Protein AF-A0A2G7G4H5-F1 (afdb_monomer_lite)

InterPro domains:
  IPR003817 Phosphatidylserine decarboxylase-related [PF02666] (20-90)
  IPR003817 Phosphatidylserine decarboxylase-related [PTHR10067] (20-92)

pLDDT: mean 87.31, std 9.63, range [54.5, 97.75]

Foldseek 3Di:
DDPVDPDDDCCQAHVCVVVQQVPFDKDWDWDADPPPLQGIKIKIKGFPDPPKDWAAPDDPPDDDDQPDDGTDIDDDDIDMDMDTPPPFDWDADDQDDDPDDPDPSDDGIDTDD

Organism: NCBI:txid656916

Structure (mmCIF, N/CA/C/O backbone):
data_AF-A0A2G7G4H5-F1
#
_entry.id   AF-A0A2G7G4H5-F1
#
loop_
_atom_site.group_PDB
_atom_site.id
_atom_site.type_symbol
_atom_site.label_atom_id
_atom_site.label_alt_id
_atom_site.label_comp_id
_atom_site.label_asym_id
_atom_site.label_entity_id
_atom_site.label_seq_id
_atom_site.pdbx_PDB_ins_code
_atom_site.Cartn_x
_atom_site.Cartn_y
_atom_site.Cartn_z
_atom_site.occupancy
_atom_site.B_iso_or_equiv
_atom_site.auth_seq_id
_atom_site.auth_comp_id
_atom_site.auth_asym_id
_atom_site.auth_atom_id
_atom_site.pdbx_PDB_model_num
ATOM 1 N N . MET A 1 1 ? 24.250 13.772 -15.665 1.00 54.50 1 MET A N 1
ATOM 2 C CA . MET A 1 1 ? 23.993 15.028 -16.400 1.00 54.50 1 MET A CA 1
ATOM 3 C C . MET A 1 1 ? 25.008 15.114 -17.522 1.00 54.50 1 MET A C 1
ATOM 5 O O . MET A 1 1 ? 26.198 15.066 -17.233 1.00 54.50 1 MET A O 1
ATOM 9 N N . SER A 1 2 ? 24.567 15.127 -18.779 1.00 63.72 2 SER A N 1
ATOM 10 C CA . SER A 1 2 ? 25.490 15.324 -19.905 1.00 63.72 2 SER A CA 1
ATOM 11 C C . SER A 1 2 ? 25.645 16.821 -20.166 1.00 63.72 2 SER A C 1
ATOM 13 O O . SER A 1 2 ? 24.708 17.578 -19.931 1.00 63.72 2 SER A O 1
ATOM 15 N N . HIS A 1 3 ? 26.796 17.243 -20.685 1.00 70.94 3 HIS A N 1
ATOM 16 C CA . HIS A 1 3 ? 27.061 18.641 -21.041 1.00 70.94 3 HIS A CA 1
ATOM 17 C C . HIS A 1 3 ? 25.999 19.249 -21.986 1.00 70.94 3 HIS A C 1
ATOM 19 O O . HIS A 1 3 ? 25.799 20.457 -21.982 1.00 70.94 3 HIS A O 1
ATOM 25 N N . ASN A 1 4 ? 25.281 18.412 -22.744 1.00 76.94 4 ASN A N 1
ATOM 26 C CA . ASN A 1 4 ? 24.297 18.830 -23.746 1.00 76.94 4 ASN A CA 1
ATOM 27 C C . ASN A 1 4 ? 22.842 18.816 -23.244 1.00 76.9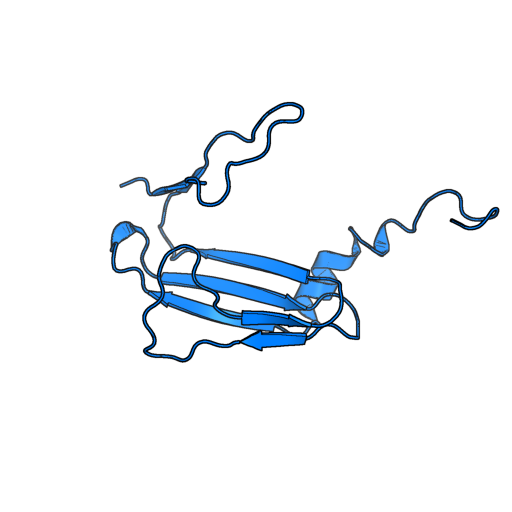4 4 ASN A C 1
ATOM 29 O O . ASN A 1 4 ? 21.958 19.300 -23.942 1.00 76.94 4 ASN A O 1
ATOM 33 N N . TYR A 1 5 ? 22.588 18.267 -22.053 1.00 72.06 5 TYR A N 1
ATOM 34 C CA . TYR A 1 5 ? 21.261 18.204 -21.436 1.00 72.06 5 TYR A CA 1
ATOM 35 C C . TYR A 1 5 ? 21.409 18.553 -19.954 1.00 72.06 5 TYR A C 1
ATOM 37 O O . TYR A 1 5 ? 21.632 17.656 -19.131 1.00 72.06 5 TYR A O 1
ATOM 45 N N . PRO A 1 6 ? 21.378 19.858 -19.628 1.00 77.31 6 PRO A N 1
ATOM 46 C CA . PRO A 1 6 ? 21.595 20.334 -18.268 1.00 77.31 6 PRO A CA 1
ATOM 47 C C . PRO A 1 6 ? 20.439 19.967 -17.334 1.00 77.31 6 PRO A C 1
ATOM 49 O O . PRO A 1 6 ? 20.660 19.876 -16.131 1.00 77.31 6 PRO A O 1
ATOM 52 N N . GLU A 1 7 ? 19.243 19.714 -17.875 1.00 79.06 7 GLU A N 1
ATOM 53 C CA . GLU A 1 7 ? 18.073 19.305 -17.102 1.00 79.06 7 GLU A CA 1
ATOM 54 C C . GLU A 1 7 ? 17.645 17.865 -17.433 1.00 79.06 7 GLU A C 1
ATOM 56 O O . GLU A 1 7 ? 17.682 17.469 -18.604 1.00 79.06 7 GLU A O 1
ATOM 61 N N . PRO A 1 8 ? 17.249 17.062 -16.428 1.00 76.62 8 PRO A N 1
ATOM 62 C CA . PRO A 1 8 ? 16.646 15.752 -16.653 1.00 76.62 8 PRO A CA 1
ATOM 63 C C . PRO A 1 8 ? 15.319 15.885 -17.410 1.00 76.62 8 PRO A C 1
ATOM 65 O O . PRO A 1 8 ? 14.572 16.832 -17.178 1.00 76.62 8 PRO A O 1
ATOM 68 N N . ASP A 1 9 ? 14.986 14.910 -18.260 1.00 80.31 9 ASP A N 1
ATOM 69 C CA . ASP A 1 9 ? 13.666 14.851 -18.898 1.00 80.31 9 ASP A CA 1
ATOM 70 C C . ASP A 1 9 ? 12.562 14.768 -17.820 1.00 80.31 9 ASP A C 1
ATOM 72 O O . ASP A 1 9 ? 12.530 13.790 -17.062 1.00 80.31 9 ASP A O 1
ATOM 76 N N . PRO A 1 10 ? 11.639 15.748 -17.741 1.00 74.88 10 PRO A N 1
ATOM 77 C CA . PRO A 1 10 ? 10.564 15.752 -16.746 1.00 74.88 10 PRO A CA 1
ATOM 78 C C . PRO A 1 10 ? 9.594 14.568 -16.900 1.00 74.88 10 PRO A C 1
ATOM 80 O O . PRO A 1 10 ? 8.901 14.199 -15.943 1.00 74.88 10 PRO A O 1
ATOM 83 N N . SER A 1 11 ? 9.553 13.948 -18.080 1.00 76.88 11 SER A N 1
ATOM 84 C CA . SER A 1 11 ? 8.718 12.781 -18.372 1.00 76.88 11 SER A CA 1
ATOM 85 C C . SER A 1 11 ? 9.219 11.510 -17.704 1.00 76.88 11 SER A C 1
ATOM 87 O O . SER A 1 11 ? 8.406 10.640 -17.393 1.00 76.88 11 SER A O 1
ATOM 89 N N . GLY A 1 12 ? 10.521 11.416 -17.423 1.00 72.56 12 GLY A N 1
ATOM 90 C CA . GLY A 1 12 ? 11.109 10.277 -16.723 1.00 72.56 12 GLY A CA 1
ATOM 91 C C . GLY A 1 12 ? 10.483 10.057 -15.339 1.00 72.56 12 GLY A C 1
ATOM 92 O O . GLY A 1 12 ? 9.874 9.014 -15.120 1.00 72.56 12 GLY A O 1
ATOM 93 N N . PRO A 1 13 ? 10.583 11.023 -14.405 1.00 68.81 13 PRO A N 1
ATOM 94 C CA . PRO A 1 13 ? 10.098 10.830 -13.039 1.00 68.81 13 PRO A CA 1
ATOM 95 C C . PRO A 1 13 ? 8.627 11.220 -12.818 1.00 68.81 13 PRO A C 1
ATOM 97 O O . PRO A 1 13 ? 7.957 10.596 -11.995 1.00 68.81 13 PRO A O 1
ATOM 100 N N . ASN A 1 14 ? 8.117 12.255 -13.499 1.00 74.31 14 ASN A N 1
ATOM 101 C CA . ASN A 1 14 ? 6.899 12.944 -13.048 1.00 74.31 14 ASN A CA 1
ATOM 102 C C . ASN A 1 14 ? 5.727 12.827 -14.028 1.00 74.31 14 ASN A C 1
ATOM 104 O O . ASN A 1 14 ? 4.626 12.468 -13.617 1.00 74.31 14 ASN A O 1
ATOM 108 N N . LEU A 1 15 ? 5.933 13.105 -15.321 1.00 81.12 15 LEU A N 1
ATOM 109 C CA . LEU A 1 15 ? 4.799 13.188 -16.259 1.00 81.12 15 LEU A CA 1
ATOM 110 C C . LEU A 1 15 ? 4.271 11.815 -16.711 1.00 81.12 15 LEU A C 1
ATOM 112 O O . LEU A 1 15 ? 3.127 11.715 -17.148 1.00 81.12 15 LEU A O 1
ATOM 116 N N . SER A 1 16 ? 5.066 10.749 -16.588 1.00 81.56 16 SER A N 1
ATOM 117 C CA . SER A 1 16 ? 4.691 9.397 -17.030 1.00 81.56 16 SER A CA 1
ATOM 118 C C . SER A 1 16 ? 3.971 8.554 -15.970 1.00 81.56 16 SER A C 1
ATOM 120 O O . SER A 1 16 ? 3.514 7.456 -16.287 1.00 81.56 16 SER A O 1
ATOM 122 N N . GLN A 1 17 ? 3.812 9.048 -14.734 1.00 81.81 17 GLN A N 1
ATOM 123 C CA . GLN A 1 17 ? 3.275 8.254 -13.618 1.00 81.81 17 GLN A CA 1
ATOM 124 C C . GLN A 1 17 ? 1.860 7.718 -13.874 1.00 81.81 17 GLN A C 1
ATOM 126 O O . GLN A 1 17 ? 1.571 6.581 -13.514 1.00 81.81 17 GLN A O 1
ATOM 131 N N . LEU A 1 18 ? 0.993 8.491 -14.541 1.00 83.62 18 LEU A N 1
ATOM 132 C CA . LEU A 1 18 ? -0.369 8.055 -14.885 1.00 83.62 18 LEU A CA 1
ATOM 133 C C . LEU A 1 18 ? -0.365 6.876 -15.862 1.00 83.62 18 LEU A C 1
ATOM 135 O O . LEU A 1 18 ? -1.048 5.876 -15.644 1.00 83.62 18 LEU A O 1
ATOM 139 N N . TYR A 1 19 ? 0.427 6.985 -16.932 1.00 85.06 19 TYR A N 1
ATOM 140 C CA . TYR A 1 19 ? 0.584 5.902 -17.898 1.00 85.06 19 TYR A CA 1
ATOM 141 C C . TYR A 1 19 ? 1.176 4.671 -17.213 1.00 85.06 19 TYR A C 1
ATOM 143 O O . TYR A 1 19 ? 0.629 3.574 -17.321 1.00 85.06 19 TYR A O 1
ATOM 151 N N . LEU A 1 20 ? 2.230 4.867 -16.426 1.00 83.38 20 LEU A N 1
ATOM 152 C CA . LEU A 1 20 ? 2.907 3.797 -15.718 1.00 83.38 20 LEU A CA 1
ATOM 153 C C . LEU A 1 20 ? 1.976 3.086 -14.724 1.00 83.38 20 LEU A C 1
ATOM 155 O O . LEU A 1 20 ? 1.899 1.863 -14.744 1.00 83.38 20 LEU A O 1
ATOM 159 N N . ALA A 1 21 ? 1.169 3.816 -13.953 1.00 84.94 21 ALA A N 1
ATOM 160 C CA . ALA A 1 21 ? 0.162 3.229 -13.068 1.00 84.94 21 ALA A CA 1
ATOM 161 C C . ALA A 1 21 ? -0.895 2.393 -13.821 1.00 84.94 21 ALA A C 1
ATOM 163 O O . ALA A 1 21 ? -1.506 1.498 -13.229 1.00 84.94 21 ALA A O 1
ATOM 164 N N . SER A 1 22 ? -1.114 2.655 -15.117 1.00 86.75 22 SER A N 1
ATOM 165 C CA . SER A 1 22 ? -2.065 1.918 -15.962 1.00 86.75 22 SER A CA 1
ATOM 166 C C . SER A 1 22 ? -1.489 0.643 -16.594 1.00 86.75 22 SER A C 1
ATOM 168 O O . SER A 1 22 ? -2.232 -0.329 -16.760 1.00 86.75 22 SER A O 1
ATOM 170 N N . VAL A 1 23 ? -0.186 0.611 -16.893 1.00 87.00 23 VAL A N 1
ATOM 171 C CA . VAL A 1 23 ? 0.447 -0.500 -17.631 1.00 87.00 23 VAL A CA 1
ATOM 172 C C . VAL A 1 23 ? 1.394 -1.354 -16.793 1.00 87.00 23 VAL A C 1
ATOM 174 O O . VAL A 1 23 ? 1.639 -2.500 -17.155 1.00 87.00 23 VAL A O 1
ATOM 177 N N . ALA A 1 24 ? 1.921 -0.825 -15.688 1.00 87.19 24 ALA A N 1
ATOM 178 C CA . ALA A 1 24 ? 2.885 -1.532 -14.857 1.00 87.19 24 ALA A CA 1
ATOM 179 C C . ALA A 1 24 ? 2.291 -2.787 -14.203 1.00 87.19 24 ALA A C 1
ATOM 181 O O . ALA A 1 24 ? 1.072 -2.971 -14.113 1.00 87.19 24 ALA A O 1
ATOM 182 N N . THR A 1 25 ? 3.172 -3.635 -13.680 1.00 87.00 25 THR A N 1
ATOM 183 C CA . THR A 1 25 ? 2.798 -4.684 -12.731 1.00 87.00 25 THR A CA 1
ATOM 184 C C . THR A 1 25 ? 2.337 -4.046 -11.421 1.00 87.00 25 THR A C 1
ATOM 186 O O . THR A 1 25 ? 2.953 -3.094 -10.932 1.00 87.00 25 THR A O 1
ATOM 189 N N . ARG A 1 26 ? 1.253 -4.574 -10.842 1.00 91.06 26 ARG A N 1
ATOM 190 C CA . ARG A 1 26 ? 0.732 -4.148 -9.539 1.00 91.06 26 ARG A CA 1
ATOM 191 C C . ARG A 1 26 ? 0.520 -5.342 -8.626 1.00 91.06 26 ARG A C 1
ATOM 193 O O . ARG A 1 26 ? 0.100 -6.399 -9.094 1.00 91.06 26 ARG A O 1
ATOM 200 N N . ALA A 1 27 ? 0.730 -5.133 -7.333 1.00 93.31 27 ALA A N 1
ATOM 201 C CA . ALA A 1 27 ? 0.251 -6.028 -6.288 1.00 93.31 27 ALA A CA 1
ATOM 202 C C . ALA A 1 27 ? -0.782 -5.298 -5.427 1.00 93.31 27 ALA A C 1
ATOM 204 O O . ALA A 1 27 ? -0.585 -4.138 -5.068 1.00 93.31 27 ALA A O 1
ATOM 205 N N . LEU A 1 28 ? -1.893 -5.970 -5.131 1.00 95.81 28 LEU A N 1
ATOM 206 C CA . LEU A 1 28 ? -2.973 -5.438 -4.307 1.00 95.81 28 LEU A CA 1
ATOM 207 C C . LEU A 1 28 ? -3.026 -6.246 -3.014 1.00 95.81 28 LEU A C 1
ATOM 209 O O . LEU A 1 28 ? -3.213 -7.463 -3.056 1.00 95.81 28 LEU A O 1
ATOM 213 N N . ILE A 1 29 ? -2.871 -5.566 -1.883 1.00 97.25 29 ILE A N 1
ATOM 214 C CA . ILE A 1 29 ? -2.939 -6.162 -0.549 1.00 97.25 29 ILE A CA 1
ATOM 215 C C . ILE A 1 29 ? -4.140 -5.551 0.163 1.00 97.25 29 ILE A C 1
ATOM 217 O O . ILE A 1 29 ? -4.167 -4.354 0.449 1.00 97.25 29 ILE A O 1
ATOM 221 N N . PHE A 1 30 ? -5.141 -6.385 0.423 1.00 97.75 30 PHE A N 1
ATOM 222 C CA . PHE A 1 30 ? -6.358 -6.006 1.127 1.00 97.75 30 PHE A CA 1
ATOM 223 C C . PHE A 1 30 ? -6.194 -6.313 2.614 1.00 97.75 30 PHE A C 1
ATOM 225 O O . PHE A 1 30 ? -5.892 -7.447 2.983 1.00 97.75 30 PHE A O 1
ATOM 232 N N . ILE A 1 31 ? -6.384 -5.299 3.452 1.00 97.50 31 ILE A N 1
ATOM 233 C CA . ILE A 1 31 ? -6.203 -5.361 4.900 1.00 97.50 31 ILE A CA 1
ATOM 234 C C . ILE A 1 31 ? -7.527 -4.967 5.545 1.00 97.50 31 ILE A C 1
ATOM 236 O O . ILE A 1 31 ? -7.939 -3.808 5.485 1.00 97.50 31 ILE A O 1
ATOM 240 N N . GLU A 1 32 ? -8.199 -5.936 6.158 1.00 97.25 32 GLU A N 1
ATOM 241 C CA . GLU A 1 32 ? -9.386 -5.680 6.968 1.00 97.25 32 GLU A CA 1
ATOM 242 C C . GLU A 1 32 ? -8.956 -5.197 8.357 1.00 97.25 32 GLU A C 1
ATOM 244 O O . GLU A 1 32 ? -8.215 -5.877 9.071 1.00 97.25 32 GLU A O 1
ATOM 249 N N . SER A 1 33 ? -9.381 -3.991 8.738 1.00 95.38 33 SER A N 1
ATOM 250 C CA . SER A 1 33 ? -9.022 -3.426 10.034 1.00 95.38 33 SER A CA 1
ATOM 251 C C . SER A 1 33 ? -9.908 -3.964 11.154 1.00 95.38 33 SER A C 1
ATOM 253 O O . SER A 1 33 ? -11.134 -3.887 11.098 1.00 95.38 33 SER A O 1
ATOM 255 N N . ASN A 1 34 ? -9.286 -4.372 12.263 1.00 94.38 34 ASN A N 1
ATOM 256 C CA . ASN A 1 34 ? -10.005 -4.644 13.514 1.00 94.38 34 ASN A CA 1
ATOM 257 C C . ASN A 1 34 ? -10.675 -3.380 14.099 1.00 94.38 34 ASN A C 1
ATOM 259 O O . ASN A 1 34 ? -11.559 -3.477 14.954 1.00 94.38 34 ASN A O 1
ATOM 263 N N . TYR A 1 35 ? -10.268 -2.186 13.654 1.00 93.69 35 TYR A N 1
ATOM 264 C CA . TYR A 1 35 ? -10.937 -0.930 13.969 1.00 93.69 35 TYR A CA 1
ATOM 265 C C . TYR A 1 35 ? -12.010 -0.642 12.913 1.00 93.69 35 TYR A C 1
ATOM 267 O O . TYR A 1 35 ? -11.730 -0.083 11.854 1.00 93.69 35 TYR A O 1
ATOM 275 N N . LYS A 1 36 ? -13.256 -1.021 13.228 1.00 93.69 36 LYS A N 1
ATOM 276 C CA . LYS A 1 36 ? -14.398 -0.974 12.298 1.00 93.69 36 LYS A CA 1
ATOM 277 C C . LYS A 1 36 ? -14.581 0.347 11.532 1.00 93.69 36 LYS A C 1
ATOM 279 O O . LYS A 1 36 ? -14.898 0.252 10.356 1.00 93.69 36 LYS A O 1
ATOM 284 N N . PRO A 1 37 ? -14.381 1.545 12.120 1.00 95.38 37 PRO A N 1
ATOM 285 C CA . PRO A 1 37 ? -14.522 2.794 11.367 1.00 95.38 37 PRO A CA 1
ATOM 286 C C . PRO A 1 37 ? -13.518 2.978 10.221 1.00 95.38 37 PRO A C 1
ATOM 288 O O . PRO A 1 37 ? -13.801 3.737 9.307 1.00 95.38 37 PRO A O 1
ATOM 291 N N . LEU A 1 38 ? -12.356 2.310 10.256 1.00 94.81 38 LEU A N 1
ATOM 292 C CA . LEU A 1 38 ? -11.399 2.318 9.141 1.00 94.81 38 LEU A CA 1
ATOM 293 C C . LEU A 1 38 ? -11.753 1.284 8.064 1.00 94.81 38 LEU A C 1
ATOM 295 O O . LEU A 1 38 ? -11.405 1.477 6.902 1.00 94.81 38 LEU A O 1
ATOM 299 N N . GLY A 1 39 ? -12.413 0.193 8.459 1.00 95.88 39 GLY A N 1
ATOM 300 C CA . GLY A 1 39 ? -12.906 -0.818 7.534 1.00 95.88 39 GLY A CA 1
ATOM 301 C C . GLY A 1 39 ? -11.805 -1.484 6.708 1.00 95.88 39 GLY A C 1
ATOM 302 O O . GLY A 1 39 ? -10.748 -1.857 7.233 1.00 95.88 39 GLY A O 1
ATOM 303 N N . LEU A 1 40 ? -12.071 -1.656 5.413 1.00 97.06 40 LEU A N 1
ATOM 304 C CA . LEU A 1 40 ? -11.138 -2.247 4.454 1.00 97.06 40 LEU A CA 1
ATOM 305 C C . LEU A 1 40 ? -10.154 -1.204 3.898 1.00 97.06 40 LEU A C 1
ATOM 307 O O . LEU A 1 40 ? -10.551 -0.174 3.354 1.00 97.06 40 LEU A O 1
ATOM 311 N N . VAL A 1 41 ? -8.859 -1.515 3.948 1.00 96.75 41 VAL A N 1
ATOM 312 C CA . VAL A 1 41 ? -7.800 -0.725 3.306 1.00 96.75 41 VAL A CA 1
ATOM 313 C C . VAL A 1 41 ? -7.139 -1.564 2.219 1.00 96.75 41 VAL A C 1
ATOM 315 O O . VAL A 1 41 ? -6.793 -2.721 2.445 1.00 96.75 41 VAL A O 1
ATOM 318 N N . CYS A 1 42 ? -6.935 -0.991 1.036 1.00 97.31 42 CYS A N 1
ATOM 319 C CA . CYS A 1 42 ? -6.181 -1.626 -0.038 1.00 97.31 42 CYS A CA 1
ATOM 320 C C . CYS A 1 42 ? -4.876 -0.867 -0.278 1.00 97.31 42 CYS A C 1
ATOM 322 O O . CYS A 1 42 ? -4.879 0.313 -0.632 1.00 97.31 42 CYS A O 1
ATOM 324 N N . PHE A 1 43 ? -3.755 -1.557 -0.089 1.00 95.88 43 PHE A N 1
ATOM 325 C CA . PHE A 1 43 ? -2.445 -1.087 -0.512 1.00 95.88 43 PHE A CA 1
ATOM 326 C C . PHE A 1 43 ? -2.162 -1.592 -1.926 1.00 95.88 43 PHE A C 1
ATOM 328 O O . PHE A 1 43 ? -2.123 -2.798 -2.173 1.00 95.88 43 PHE A O 1
ATOM 335 N N . ILE A 1 44 ? -1.957 -0.659 -2.853 1.00 94.69 44 ILE A N 1
ATOM 336 C CA . ILE A 1 44 ? -1.609 -0.942 -4.243 1.00 94.69 44 ILE A CA 1
ATOM 337 C C . ILE A 1 44 ? -0.134 -0.618 -4.433 1.00 94.69 44 ILE A C 1
ATOM 339 O O . ILE A 1 44 ? 0.235 0.552 -4.521 1.00 94.69 44 ILE A O 1
ATOM 343 N N . ALA A 1 45 ? 0.702 -1.646 -4.525 1.00 92.69 45 ALA A N 1
ATOM 344 C CA . ALA A 1 45 ? 2.093 -1.516 -4.934 1.00 92.69 45 ALA A CA 1
ATOM 345 C C . ALA A 1 45 ? 2.174 -1.425 -6.463 1.00 92.69 45 ALA A C 1
ATOM 347 O O . ALA A 1 45 ? 1.553 -2.230 -7.161 1.00 92.69 45 ALA A O 1
ATOM 348 N N . ILE A 1 46 ? 2.938 -0.465 -6.986 1.00 90.88 46 ILE A N 1
ATOM 349 C CA . ILE A 1 46 ? 3.144 -0.242 -8.421 1.00 90.88 46 ILE A CA 1
ATOM 350 C C . ILE A 1 46 ? 4.649 -0.295 -8.697 1.00 90.88 46 ILE A C 1
ATOM 352 O O . ILE A 1 46 ? 5.398 0.586 -8.263 1.00 90.88 46 ILE A O 1
ATOM 356 N N . GLY A 1 47 ? 5.093 -1.316 -9.430 1.00 87.44 47 GLY A N 1
ATOM 357 C CA . GLY A 1 47 ? 6.479 -1.391 -9.889 1.00 87.44 47 GLY A CA 1
ATOM 358 C C . GLY A 1 47 ? 6.727 -0.322 -10.952 1.00 87.44 47 GLY A C 1
ATOM 359 O O . GLY A 1 47 ? 6.114 -0.370 -12.017 1.00 87.44 47 GLY A O 1
ATOM 360 N N . MET A 1 48 ? 7.610 0.648 -10.686 1.00 78.62 48 MET A N 1
ATOM 361 C CA . MET A 1 48 ? 8.005 1.623 -11.703 1.00 78.62 48 MET A CA 1
ATOM 362 C C . MET A 1 48 ? 9.279 1.199 -12.424 1.00 78.62 48 MET A C 1
ATOM 364 O O . MET A 1 48 ? 10.259 0.863 -11.774 1.00 78.62 48 MET A O 1
ATOM 368 N N . ASN A 1 49 ? 9.306 1.363 -13.752 1.00 69.06 49 ASN A N 1
ATOM 369 C CA . ASN A 1 49 ? 10.405 0.998 -14.654 1.00 69.06 49 ASN A CA 1
ATOM 370 C C . ASN A 1 49 ? 10.414 -0.494 -15.038 1.00 69.06 49 ASN A C 1
ATOM 372 O O . ASN A 1 49 ? 9.887 -1.336 -14.311 1.00 69.06 49 ASN A O 1
ATOM 376 N N . GLU A 1 50 ? 11.013 -0.818 -16.189 1.00 63.66 50 GLU A N 1
ATOM 377 C CA . GLU A 1 50 ? 10.902 -2.132 -16.860 1.00 63.66 50 GLU A CA 1
ATOM 378 C C . GLU A 1 50 ? 11.385 -3.330 -16.023 1.00 63.66 50 GLU A C 1
ATOM 380 O O . GLU A 1 50 ? 11.048 -4.470 -16.327 1.00 63.66 50 GLU A O 1
ATOM 385 N N . ILE A 1 51 ? 12.165 -3.081 -14.968 1.00 60.09 51 ILE A N 1
ATOM 386 C CA . ILE A 1 51 ? 12.810 -4.117 -14.149 1.00 60.09 51 ILE A CA 1
ATOM 387 C C . ILE A 1 51 ? 12.187 -4.210 -12.744 1.00 60.09 51 ILE A C 1
ATOM 389 O O . ILE A 1 51 ? 12.571 -5.053 -11.939 1.00 60.09 51 ILE A O 1
ATOM 393 N N . SER A 1 52 ? 11.213 -3.358 -12.426 1.00 71.62 52 SER A N 1
ATOM 394 C CA . SER A 1 52 ? 10.615 -3.352 -11.092 1.00 71.62 52 SER A CA 1
ATOM 395 C C . SER A 1 52 ? 9.569 -4.457 -10.926 1.00 71.62 52 SER A C 1
ATOM 397 O O . SER A 1 52 ? 8.616 -4.577 -11.700 1.00 71.62 52 SER A O 1
ATOM 399 N N . SER A 1 53 ? 9.717 -5.269 -9.881 1.00 78.81 53 SER A N 1
ATOM 400 C CA . SER A 1 53 ? 8.707 -6.262 -9.495 1.00 78.81 53 SER A CA 1
ATOM 401 C C . SER A 1 53 ? 8.227 -6.026 -8.070 1.00 78.81 53 SER A C 1
ATOM 403 O O . SER A 1 53 ? 9.014 -5.644 -7.206 1.00 78.81 53 SER A O 1
ATOM 405 N N . CYS A 1 54 ? 6.943 -6.282 -7.827 1.00 88.81 54 CYS A N 1
ATOM 406 C CA . CYS A 1 54 ? 6.359 -6.276 -6.488 1.00 88.81 54 CYS A CA 1
ATOM 407 C C . CYS A 1 54 ? 6.373 -7.709 -5.944 1.00 88.81 54 CYS A C 1
ATOM 409 O O . CYS A 1 54 ? 5.682 -8.569 -6.490 1.00 88.81 54 CYS A O 1
ATOM 411 N N . GLU A 1 55 ? 7.132 -7.966 -4.884 1.00 91.94 55 GLU A N 1
ATOM 412 C CA . GLU A 1 55 ? 7.018 -9.203 -4.114 1.00 91.94 55 GLU A CA 1
ATOM 413 C C . GLU A 1 55 ? 6.045 -8.986 -2.955 1.00 91.94 55 GLU A C 1
ATOM 415 O O . GLU A 1 55 ? 6.151 -8.010 -2.214 1.00 91.94 55 GLU A O 1
ATOM 420 N N . VAL A 1 56 ? 5.093 -9.906 -2.809 1.00 95.06 56 VAL A N 1
ATOM 421 C CA . VAL A 1 56 ? 4.150 -9.946 -1.689 1.00 95.06 56 VAL A CA 1
ATOM 422 C C . VAL A 1 56 ? 4.569 -11.086 -0.772 1.00 95.06 56 VAL A C 1
ATOM 424 O O . VAL A 1 56 ? 4.652 -12.229 -1.221 1.00 95.06 56 VAL A O 1
ATOM 427 N N . THR A 1 57 ? 4.826 -10.781 0.499 1.00 96.31 57 THR A N 1
ATOM 428 C CA . THR A 1 57 ? 5.309 -11.767 1.484 1.00 96.31 57 THR A CA 1
ATOM 429 C C . THR A 1 57 ? 4.197 -12.299 2.389 1.00 96.31 57 THR A C 1
ATOM 431 O O . THR A 1 57 ? 4.338 -13.379 2.960 1.00 96.31 57 THR A O 1
ATOM 434 N N . VAL A 1 58 ? 3.071 -11.586 2.472 1.00 96.88 58 VAL A N 1
ATOM 435 C CA . VAL A 1 58 ? 1.875 -11.980 3.234 1.00 96.88 58 VAL A CA 1
ATOM 436 C C . VAL A 1 58 ? 0.868 -12.752 2.384 1.00 96.88 58 VAL A C 1
ATOM 438 O O . VAL A 1 58 ? 0.839 -12.649 1.154 1.00 96.88 58 VAL A O 1
ATOM 441 N N . LYS A 1 59 ? 0.004 -13.523 3.043 1.00 97.06 59 LYS A N 1
ATOM 442 C CA . LYS A 1 59 ? -1.057 -14.319 2.417 1.00 97.06 59 LYS A CA 1
ATOM 443 C C . LYS A 1 59 ? -2.419 -13.964 2.999 1.00 97.06 59 LYS A C 1
ATOM 445 O O . LYS A 1 59 ? -2.546 -13.437 4.100 1.00 97.06 59 LYS A O 1
ATOM 450 N N . ALA A 1 60 ? -3.470 -14.278 2.245 1.00 96.31 60 ALA A N 1
ATOM 451 C CA . ALA A 1 60 ? -4.833 -14.135 2.741 1.00 96.31 60 ALA A CA 1
ATOM 452 C C . ALA A 1 60 ? -5.026 -14.967 4.021 1.00 96.31 60 ALA A C 1
ATOM 454 O O . ALA A 1 60 ? -4.707 -16.156 4.043 1.00 96.31 60 ALA A O 1
ATOM 455 N N . GLY A 1 61 ? -5.569 -14.332 5.061 1.00 96.69 61 GLY A N 1
ATOM 456 C CA . GLY A 1 61 ? -5.737 -14.921 6.391 1.00 96.69 61 GLY A CA 1
ATOM 457 C C . GLY A 1 61 ? -4.618 -14.582 7.380 1.00 96.69 61 GLY A C 1
ATOM 458 O O . GLY A 1 61 ? -4.821 -14.765 8.581 1.00 96.69 61 GLY A O 1
ATOM 459 N N . ASP A 1 62 ? -3.485 -14.046 6.919 1.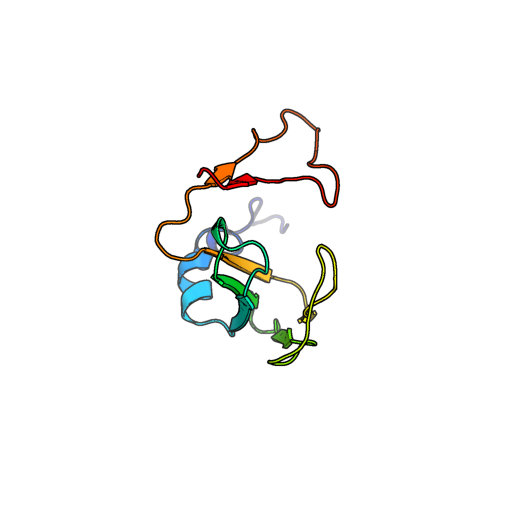00 97.75 62 ASP A N 1
ATOM 460 C CA . ASP A 1 62 ? -2.443 -13.553 7.818 1.00 97.75 62 ASP A CA 1
ATOM 461 C C . ASP A 1 62 ? -2.928 -12.299 8.560 1.00 97.75 62 ASP A C 1
ATOM 463 O O . ASP A 1 62 ? -3.633 -11.447 8.013 1.00 97.75 62 ASP A O 1
ATOM 467 N N . SER A 1 63 ? -2.539 -12.182 9.828 1.00 96.56 63 SER A N 1
ATOM 468 C CA . SER A 1 63 ? -2.723 -10.961 10.614 1.00 96.56 63 SER A CA 1
ATOM 469 C C . SER A 1 63 ? -1.440 -10.145 10.575 1.00 96.56 63 SER A C 1
ATOM 471 O O . SER A 1 63 ? -0.370 -10.702 10.786 1.00 96.56 63 SER A O 1
ATOM 473 N N . VAL A 1 64 ? -1.556 -8.835 10.357 1.00 95.44 64 VAL A N 1
ATOM 474 C CA . VAL A 1 64 ? -0.418 -7.906 10.325 1.00 95.44 64 VAL A CA 1
ATOM 475 C C . VAL A 1 64 ? -0.593 -6.784 11.341 1.00 95.44 64 VAL A C 1
ATOM 477 O O . VAL A 1 64 ? -1.711 -6.388 11.684 1.00 95.44 64 VAL A O 1
ATOM 480 N N . THR A 1 65 ? 0.523 -6.242 11.813 1.00 93.44 65 THR A N 1
ATOM 481 C CA . THR A 1 65 ? 0.576 -5.105 12.737 1.00 93.44 65 THR A CA 1
ATOM 482 C C . THR A 1 65 ? 1.185 -3.863 12.081 1.00 93.44 65 THR A C 1
ATOM 484 O O . THR A 1 65 ? 1.828 -3.924 11.034 1.00 93.44 65 THR A O 1
ATOM 487 N N . LYS A 1 66 ? 0.964 -2.677 12.668 1.00 89.50 66 LYS A N 1
ATOM 488 C CA . LYS A 1 66 ? 1.504 -1.425 12.114 1.00 89.50 66 LYS A CA 1
ATOM 489 C C . LYS A 1 66 ? 3.037 -1.474 12.080 1.00 89.50 66 LYS A C 1
ATOM 491 O O . LYS A 1 66 ? 3.671 -1.539 13.129 1.00 89.50 66 LYS A O 1
ATOM 496 N N . GLY A 1 67 ? 3.604 -1.317 10.885 1.00 89.50 67 GLY A N 1
ATOM 497 C CA . GLY A 1 67 ? 5.052 -1.328 10.656 1.00 89.50 67 GLY A CA 1
ATOM 498 C C . GLY A 1 67 ? 5.622 -2.710 10.336 1.00 89.50 67 GLY A C 1
ATOM 499 O O . GLY A 1 67 ? 6.829 -2.821 10.144 1.00 89.50 67 GLY A O 1
ATOM 500 N N . GLU A 1 68 ? 4.778 -3.738 10.272 1.00 94.06 68 GLU A N 1
ATOM 501 C CA . GLU A 1 68 ? 5.160 -5.068 9.813 1.00 94.06 68 GLU A CA 1
ATOM 502 C C . GLU A 1 68 ? 5.365 -5.091 8.294 1.00 94.06 68 GLU A C 1
ATOM 504 O O . GLU A 1 68 ? 4.675 -4.395 7.544 1.00 94.06 68 GLU A O 1
ATOM 509 N N . GLU A 1 69 ? 6.348 -5.866 7.843 1.00 94.56 69 GLU A N 1
ATOM 510 C CA . GLU A 1 69 ? 6.654 -6.013 6.424 1.00 94.56 69 GLU A CA 1
ATOM 511 C C . GLU A 1 69 ? 5.576 -6.855 5.732 1.00 94.56 69 GLU A C 1
ATOM 513 O O . GLU A 1 69 ? 5.251 -7.952 6.177 1.00 94.56 69 GLU A O 1
ATOM 518 N N . ILE A 1 70 ? 5.037 -6.345 4.621 1.00 95.75 70 ILE A N 1
ATOM 519 C CA . ILE A 1 70 ? 3.997 -7.021 3.820 1.00 95.75 70 ILE A CA 1
ATOM 520 C C . ILE A 1 70 ? 4.465 -7.383 2.403 1.00 95.75 70 ILE A C 1
ATOM 522 O O . ILE A 1 70 ? 3.728 -7.978 1.614 1.00 95.75 70 ILE A O 1
ATOM 526 N N . GLY A 1 71 ? 5.688 -6.987 2.059 1.00 93.25 71 GLY A N 1
ATOM 527 C CA . GLY A 1 71 ? 6.268 -7.160 0.740 1.00 93.25 71 GLY A CA 1
ATOM 528 C C . GLY A 1 71 ? 7.391 -6.168 0.484 1.00 93.25 71 GLY A C 1
ATOM 529 O O . GLY A 1 71 ? 7.752 -5.368 1.349 1.00 93.25 71 GLY A O 1
ATOM 530 N N . MET A 1 72 ? 7.921 -6.201 -0.733 1.00 92.44 72 MET A N 1
ATOM 531 C CA . MET A 1 72 ? 9.020 -5.337 -1.149 1.00 92.44 72 MET A CA 1
ATOM 532 C C . MET A 1 72 ? 9.031 -5.110 -2.661 1.00 92.44 72 MET A C 1
ATOM 534 O O . MET A 1 72 ? 8.478 -5.889 -3.439 1.00 92.44 72 MET A O 1
ATOM 538 N N . PHE A 1 73 ? 9.675 -4.024 -3.082 1.00 89.50 73 PHE A N 1
ATOM 539 C CA . PHE A 1 73 ? 9.982 -3.772 -4.487 1.00 89.50 73 PHE A CA 1
ATOM 540 C C . PHE A 1 73 ? 11.391 -4.274 -4.797 1.00 89.50 73 PHE A C 1
ATOM 542 O O . PHE A 1 73 ? 12.332 -3.975 -4.060 1.00 89.50 73 PHE 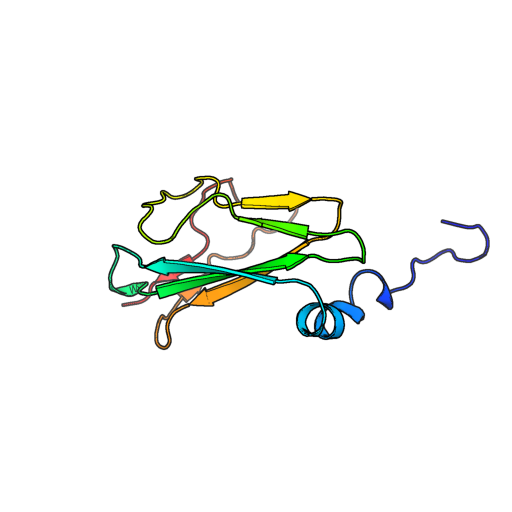A O 1
ATOM 549 N N . HIS A 1 74 ? 11.549 -4.979 -5.913 1.00 85.31 74 HIS A N 1
ATOM 550 C CA . HIS A 1 74 ? 12.862 -5.365 -6.432 1.00 85.31 74 HIS A CA 1
ATOM 551 C C . HIS A 1 74 ? 13.274 -4.436 -7.555 1.00 85.31 74 HIS A C 1
ATOM 553 O O . HIS A 1 74 ? 12.487 -4.241 -8.472 1.00 85.31 74 HIS A O 1
ATOM 559 N N . MET A 1 75 ? 14.522 -3.958 -7.503 1.00 71.69 75 MET A N 1
ATOM 560 C CA . MET A 1 75 ? 15.153 -3.058 -8.481 1.00 71.69 75 MET A CA 1
ATOM 561 C C . MET A 1 75 ? 14.434 -1.694 -8.600 1.00 71.69 75 MET A C 1
ATOM 563 O O . MET A 1 75 ? 13.220 -1.599 -8.699 1.00 71.69 75 MET A O 1
ATOM 567 N N . GLY A 1 76 ? 15.202 -0.606 -8.479 1.00 67.75 76 GLY A N 1
ATOM 568 C CA . GLY A 1 76 ? 14.688 0.721 -8.108 1.00 67.75 76 GLY A CA 1
ATOM 569 C C . GLY A 1 76 ? 13.564 1.294 -8.985 1.00 67.75 76 GLY A C 1
ATOM 570 O O . GLY A 1 76 ? 13.545 1.102 -10.198 1.00 67.75 76 GLY A O 1
ATOM 571 N N . GLY A 1 77 ? 12.690 2.078 -8.346 1.00 66.12 77 GLY A N 1
ATOM 572 C CA . GLY A 1 77 ? 11.494 2.679 -8.939 1.00 66.12 77 GLY A CA 1
ATOM 573 C C . GLY A 1 77 ? 10.223 2.070 -8.345 1.00 66.12 77 GLY A C 1
ATOM 574 O O . GLY A 1 77 ? 9.894 0.916 -8.597 1.00 66.12 77 GLY A O 1
ATOM 575 N N . SER A 1 78 ? 9.487 2.842 -7.549 1.00 78.44 78 SER A N 1
ATOM 576 C CA . SER A 1 78 ? 8.270 2.355 -6.897 1.00 78.44 78 SER A CA 1
ATOM 577 C C . SER A 1 78 ? 7.286 3.486 -6.656 1.00 78.44 78 SER A C 1
ATOM 579 O O . SER A 1 78 ? 7.669 4.550 -6.167 1.00 78.44 78 SER A O 1
ATOM 581 N N . ALA A 1 79 ? 6.018 3.213 -6.923 1.00 87.44 79 ALA A N 1
ATOM 582 C CA . ALA A 1 79 ? 4.905 4.029 -6.478 1.00 87.44 79 ALA A CA 1
ATOM 583 C C . ALA A 1 79 ? 3.948 3.149 -5.677 1.00 87.44 79 ALA A C 1
ATOM 585 O O . ALA A 1 79 ? 3.943 1.922 -5.799 1.00 87.44 79 ALA A O 1
ATOM 586 N N . PHE A 1 80 ? 3.123 3.778 -4.852 1.00 91.12 80 PHE A N 1
ATOM 587 C CA . PHE A 1 80 ? 2.036 3.082 -4.191 1.00 91.12 80 PHE A CA 1
ATOM 588 C C . PHE A 1 80 ? 0.811 3.978 -4.082 1.00 91.12 80 PHE A C 1
ATOM 590 O O . PHE A 1 80 ? 0.907 5.204 -4.157 1.00 91.12 80 PHE A O 1
ATOM 597 N N . CYS A 1 81 ? -0.342 3.353 -3.883 1.00 91.81 81 CYS A N 1
ATOM 598 C CA . CYS A 1 81 ? -1.583 4.033 -3.558 1.00 91.81 81 CYS A CA 1
ATOM 599 C C . CYS A 1 81 ? -2.244 3.327 -2.372 1.00 91.81 81 CYS A C 1
ATOM 601 O O . CYS A 1 81 ? -2.245 2.099 -2.306 1.00 91.81 81 CYS A O 1
ATOM 603 N N . LEU A 1 82 ? -2.788 4.102 -1.434 1.00 94.25 82 LEU A N 1
ATOM 604 C CA . LEU A 1 82 ? -3.650 3.596 -0.371 1.00 94.25 82 LEU A CA 1
ATOM 605 C C . LEU A 1 82 ? -5.089 3.959 -0.714 1.00 94.25 82 LEU A C 1
ATOM 607 O O . LEU A 1 82 ? -5.403 5.134 -0.905 1.00 94.25 82 LEU A O 1
ATOM 611 N N . LEU A 1 83 ? -5.946 2.949 -0.797 1.00 95.94 83 LEU A N 1
ATOM 612 C CA . LEU A 1 83 ? -7.382 3.111 -0.976 1.00 95.94 83 LEU A CA 1
ATOM 613 C C . LEU A 1 83 ? -8.068 2.750 0.333 1.00 95.94 83 LEU A C 1
ATOM 615 O O . LEU A 1 83 ? -7.774 1.716 0.932 1.00 95.94 83 LEU A O 1
ATOM 619 N N . PHE A 1 84 ? -8.999 3.598 0.740 1.00 96.31 84 PHE A N 1
AT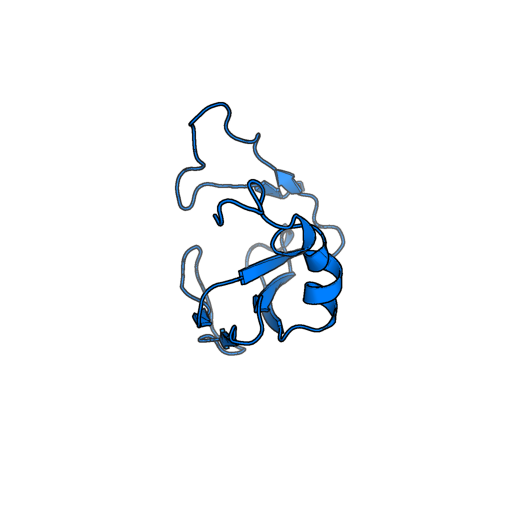OM 620 C CA . PHE A 1 84 ? -9.808 3.410 1.934 1.00 96.31 84 PHE A CA 1
ATOM 621 C C . PHE A 1 84 ? -11.232 3.041 1.533 1.00 96.31 84 PHE A C 1
ATOM 623 O O . PHE A 1 84 ? -11.689 3.402 0.443 1.00 96.31 84 PHE A O 1
ATOM 630 N N . GLU A 1 85 ? -11.917 2.302 2.401 1.00 96.38 85 GLU A N 1
ATOM 631 C CA . GLU A 1 85 ? -13.311 1.932 2.196 1.00 96.38 85 GLU A CA 1
ATOM 632 C C . GLU A 1 85 ? -14.190 3.171 1.969 1.00 96.38 85 GLU A C 1
ATOM 634 O O . GLU A 1 85 ? -13.976 4.247 2.535 1.00 96.38 85 GLU A O 1
ATOM 639 N N . ASN A 1 86 ? -15.186 3.028 1.094 1.00 95.12 86 ASN A N 1
ATOM 640 C CA . ASN A 1 86 ? -16.090 4.120 0.772 1.00 95.12 86 ASN A CA 1
ATOM 641 C C . ASN A 1 86 ? -16.819 4.612 2.032 1.00 95.12 86 ASN A C 1
ATOM 643 O O . ASN A 1 86 ? -17.511 3.840 2.691 1.00 95.12 86 ASN A O 1
ATOM 647 N N . GLY A 1 87 ? -16.725 5.914 2.303 1.00 94.19 87 GLY A N 1
ATOM 648 C CA . GLY A 1 87 ? -17.336 6.551 3.471 1.00 94.19 87 GLY A CA 1
ATOM 649 C C . GLY A 1 87 ? -16.391 6.742 4.658 1.00 94.19 87 GLY A C 1
ATOM 650 O O . GLY A 1 87 ? -16.780 7.412 5.608 1.00 94.19 87 GLY A O 1
ATOM 651 N N . VAL A 1 88 ? -15.159 6.224 4.601 1.00 96.31 88 VAL A N 1
ATOM 652 C CA . VAL A 1 88 ? -14.124 6.571 5.584 1.00 96.31 88 VAL A CA 1
ATOM 653 C C . VAL A 1 88 ? -13.711 8.027 5.375 1.00 96.31 88 VAL A C 1
ATOM 655 O O . VAL A 1 88 ? -13.211 8.389 4.309 1.00 96.31 88 VAL A O 1
ATOM 658 N N . ASP A 1 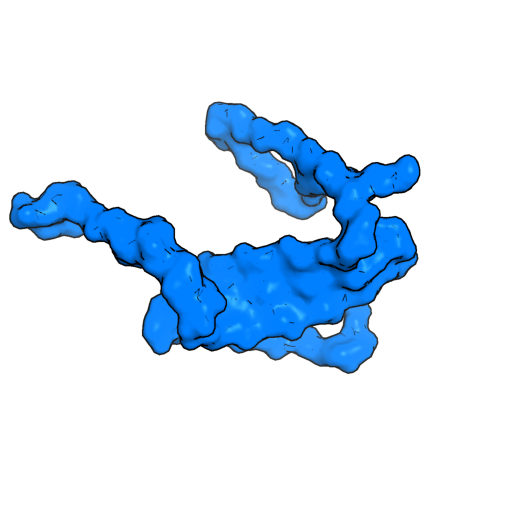89 ? -13.902 8.851 6.403 1.00 95.62 89 ASP A N 1
ATOM 659 C CA . ASP A 1 89 ? -13.454 10.242 6.418 1.00 95.62 89 ASP A CA 1
ATOM 660 C C . ASP A 1 89 ? -12.135 10.355 7.194 1.00 95.62 89 ASP A C 1
ATOM 662 O O . ASP A 1 89 ? -12.030 9.916 8.342 1.00 95.62 89 ASP A O 1
ATOM 666 N N . LEU A 1 90 ? -11.103 10.899 6.546 1.00 95.06 90 LEU A N 1
ATOM 667 C CA . LEU A 1 90 ? -9.750 10.990 7.089 1.00 95.06 90 LEU A CA 1
ATOM 668 C C . LEU A 1 90 ? -9.333 12.445 7.244 1.00 95.06 90 LEU A C 1
ATOM 670 O O . LEU A 1 90 ? -9.175 13.178 6.266 1.00 95.06 90 LEU A O 1
ATOM 674 N N . LYS A 1 91 ? -9.012 12.823 8.479 1.00 95.94 91 LYS A N 1
ATOM 675 C CA . LYS A 1 91 ? -8.304 14.066 8.763 1.00 95.94 91 LYS A CA 1
ATOM 676 C C . LYS A 1 91 ? -6.806 13.800 8.804 1.00 95.94 91 LYS A C 1
ATOM 678 O O . LYS A 1 91 ? -6.307 13.215 9.764 1.00 95.94 91 LYS A O 1
ATOM 683 N N . PHE A 1 92 ? -6.094 14.237 7.771 1.00 92.69 92 PHE A N 1
ATOM 684 C CA . PHE A 1 92 ? -4.635 14.162 7.731 1.00 92.69 92 PHE A CA 1
ATOM 685 C C . PHE A 1 92 ? -3.999 15.186 8.674 1.00 92.69 92 PHE A C 1
ATOM 687 O O . PHE A 1 92 ? -4.516 16.289 8.857 1.00 92.69 92 PHE A O 1
ATOM 694 N N . GLU A 1 93 ? -2.878 14.797 9.275 1.00 91.81 93 GLU A N 1
ATOM 695 C CA . GLU A 1 93 ? -2.024 15.712 10.029 1.00 91.81 93 GLU A CA 1
ATOM 696 C C . GLU A 1 93 ? -1.399 16.738 9.076 1.00 91.81 93 GLU A C 1
ATOM 698 O O . GLU A 1 93 ? -1.137 16.440 7.904 1.00 91.81 93 GLU A O 1
ATOM 703 N N . ASP A 1 94 ? -1.123 17.938 9.586 1.00 90.06 94 ASP A N 1
ATOM 704 C CA . ASP A 1 94 ? -0.453 18.966 8.797 1.00 90.06 94 ASP A CA 1
ATOM 705 C C . ASP A 1 94 ? 0.916 18.470 8.323 1.00 90.06 94 ASP A C 1
ATOM 707 O O . ASP A 1 94 ? 1.684 17.847 9.069 1.00 90.06 94 ASP A O 1
ATOM 711 N N . LEU A 1 95 ? 1.234 18.767 7.061 1.00 85.88 95 LEU A N 1
ATOM 712 C CA . LEU A 1 95 ? 2.544 18.449 6.517 1.00 85.88 95 LEU A CA 1
ATOM 713 C C . LEU A 1 95 ? 3.620 19.177 7.334 1.00 85.88 95 LEU A C 1
ATOM 715 O O . LEU A 1 95 ? 3.488 20.375 7.607 1.00 85.88 95 LEU A O 1
ATOM 719 N N . PRO A 1 96 ? 4.705 18.486 7.711 1.00 83.94 96 PRO A N 1
ATOM 720 C CA . PRO A 1 96 ? 5.783 19.115 8.438 1.00 83.94 96 PRO A CA 1
ATOM 721 C C . PRO A 1 96 ? 6.412 20.210 7.572 1.00 83.94 96 PRO A C 1
ATOM 723 O O . PRO A 1 96 ? 6.585 20.064 6.362 1.00 83.94 96 PRO A O 1
ATOM 726 N N . THR A 1 97 ? 6.736 21.337 8.200 1.00 84.00 97 THR A N 1
ATOM 727 C CA . THR A 1 97 ? 7.297 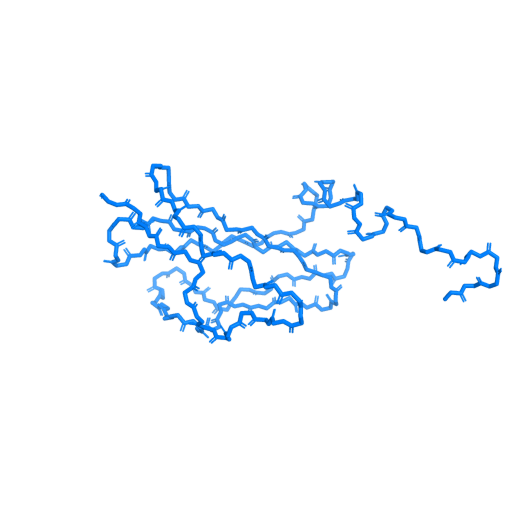22.505 7.518 1.00 84.00 97 THR A CA 1
ATOM 728 C C . THR A 1 97 ? 8.822 22.545 7.630 1.00 84.00 97 THR A C 1
ATOM 730 O O . THR A 1 97 ? 9.429 22.047 8.588 1.00 84.00 97 THR A O 1
ATOM 733 N N . GLY A 1 98 ? 9.463 23.156 6.628 1.00 84.06 98 GLY A N 1
ATOM 734 C CA . GLY A 1 98 ? 10.918 23.305 6.567 1.00 84.06 98 GLY A CA 1
ATOM 735 C C . GLY A 1 98 ? 11.640 21.976 6.327 1.00 84.06 98 GLY A C 1
ATOM 736 O O . GLY A 1 98 ? 11.298 21.234 5.414 1.00 84.06 98 GLY A O 1
ATOM 737 N N . SER A 1 99 ? 12.659 21.688 7.137 1.00 79.50 99 SER A N 1
ATOM 738 C CA . SER A 1 99 ? 13.442 20.442 7.091 1.00 79.50 99 SER A CA 1
ATOM 739 C C . SER A 1 99 ? 12.895 19.336 8.004 1.00 79.50 99 SER A C 1
ATOM 741 O O . SER A 1 99 ? 13.549 18.310 8.197 1.00 79.50 99 SER A O 1
ATOM 743 N N . THR A 1 100 ? 11.718 19.542 8.597 1.00 79.69 100 THR A N 1
ATOM 744 C CA . THR A 1 100 ? 11.105 18.573 9.507 1.00 79.69 100 THR A CA 1
ATOM 745 C C . THR A 1 100 ? 10.504 17.423 8.699 1.00 79.69 100 THR A C 1
ATOM 747 O O . THR A 1 100 ? 9.794 17.645 7.724 1.00 79.69 100 THR A O 1
ATOM 750 N N . LEU A 1 101 ? 10.778 16.183 9.101 1.00 85.06 101 LEU A N 1
ATOM 751 C CA . LEU A 1 101 ? 10.172 14.981 8.525 1.00 85.06 101 LEU A CA 1
ATOM 752 C C . LEU A 1 101 ? 9.135 14.413 9.494 1.00 85.06 101 LEU A C 1
ATOM 754 O O . LEU A 1 101 ? 9.242 14.603 10.708 1.00 85.06 101 LEU A O 1
ATOM 758 N N . PHE A 1 102 ? 8.159 13.664 8.978 1.00 86.75 102 PHE A N 1
ATOM 759 C CA . PHE A 1 102 ? 7.306 12.854 9.842 1.00 86.75 102 PHE A CA 1
ATOM 760 C C . PHE A 1 102 ? 8.164 11.859 10.624 1.00 86.75 102 PHE A C 1
ATOM 762 O O . PHE A 1 102 ? 9.055 11.205 10.075 1.00 86.75 102 PHE A O 1
ATOM 769 N N . LYS A 1 103 ? 7.884 11.726 11.922 1.00 86.88 103 LYS A N 1
ATOM 770 C CA . LYS A 1 103 ? 8.521 10.690 12.733 1.00 86.88 103 LYS A CA 1
ATOM 771 C C . LYS A 1 103 ? 8.078 9.326 12.205 1.00 86.88 103 LYS A C 1
ATOM 773 O O . LYS A 1 103 ? 6.888 9.099 12.004 1.00 86.88 103 LYS A O 1
ATOM 778 N N . LEU A 1 104 ? 9.021 8.401 12.026 1.00 86.62 104 LEU A N 1
ATOM 779 C CA . LEU A 1 104 ? 8.700 7.033 11.618 1.00 86.62 104 LEU A CA 1
ATOM 780 C C . LEU A 1 104 ? 7.621 6.443 12.539 1.00 86.62 104 LEU A C 1
ATOM 782 O O . LEU A 1 104 ? 7.691 6.582 13.763 1.00 86.62 104 LEU A O 1
ATOM 786 N N . ASN A 1 105 ? 6.623 5.796 11.937 1.00 84.62 105 ASN A N 1
ATOM 787 C CA . ASN A 1 105 ? 5.465 5.215 12.619 1.00 84.62 105 ASN A CA 1
ATOM 788 C C . ASN A 1 105 ? 4.583 6.213 13.393 1.00 84.62 105 ASN A C 1
ATOM 790 O O . ASN A 1 105 ? 3.723 5.778 14.169 1.00 84.62 105 ASN A O 1
ATOM 794 N N . SER A 1 106 ? 4.710 7.527 13.163 1.00 88.88 106 SER A N 1
ATOM 795 C CA . SER A 1 106 ? 3.732 8.494 13.670 1.00 88.88 106 SER A CA 1
ATOM 796 C C . SER A 1 106 ? 2.350 8.260 13.058 1.00 88.88 106 SER A C 1
ATOM 798 O O . SER A 1 106 ? 2.161 7.477 12.119 1.00 88.88 106 SER A O 1
ATOM 800 N N . ARG A 1 107 ? 1.337 8.895 13.643 1.00 89.00 107 ARG A N 1
ATOM 801 C CA . ARG A 1 107 ? 0.032 9.007 12.998 1.00 89.00 107 ARG A CA 1
ATOM 802 C C . ARG A 1 107 ? 0.168 9.949 11.796 1.00 89.00 107 ARG A C 1
ATOM 804 O O . ARG A 1 107 ? 0.911 10.922 11.880 1.00 89.00 107 ARG A O 1
ATOM 811 N N . LEU A 1 108 ? -0.495 9.606 10.694 1.00 90.25 108 LEU A N 1
ATOM 812 C CA . LEU A 1 108 ? -0.570 10.429 9.477 1.00 90.25 108 LEU A CA 1
ATOM 813 C C . LEU A 1 108 ? -1.976 10.990 9.259 1.00 90.25 108 LEU A C 1
ATOM 815 O O . LEU A 1 108 ? -2.125 12.048 8.663 1.00 90.25 108 LEU A O 1
ATOM 819 N N . ALA A 1 109 ? -2.992 10.277 9.744 1.00 92.81 109 ALA A N 1
ATOM 820 C CA . ALA A 1 109 ? -4.382 10.686 9.702 1.00 92.81 109 ALA A CA 1
ATOM 821 C C . ALA A 1 109 ? -5.166 10.082 10.872 1.00 92.81 109 ALA A C 1
ATOM 823 O O . ALA A 1 109 ? -4.760 9.067 11.452 1.00 92.81 109 ALA A O 1
ATOM 824 N N . GLU A 1 110 ? -6.290 10.709 11.187 1.00 94.62 110 GLU A N 1
ATOM 825 C CA . GLU A 1 110 ? -7.323 10.229 12.099 1.00 94.62 110 GLU A CA 1
ATOM 826 C C . GLU A 1 110 ? -8.610 9.955 11.315 1.00 94.62 110 GLU A C 1
ATOM 828 O O . GLU A 1 110 ? -8.952 10.710 10.405 1.00 94.62 110 GLU A O 1
ATOM 833 N N . VAL A 1 111 ? -9.310 8.874 11.664 1.00 95.12 111 VAL A N 1
ATOM 834 C CA . VAL A 1 111 ? -10.642 8.589 11.123 1.00 95.12 111 VAL A CA 1
ATOM 835 C C . VAL A 1 111 ? -11.654 9.439 11.880 1.00 95.12 111 VAL A C 1
ATOM 837 O O . VAL A 1 111 ? -11.713 9.371 13.108 1.00 95.12 111 VAL A O 1
ATOM 840 N N . LEU A 1 112 ? -12.438 10.227 11.153 1.00 94.06 112 LEU A N 1
ATOM 841 C CA . LEU A 1 112 ? -13.538 10.999 11.713 1.00 94.06 112 LEU A CA 1
ATOM 842 C C . LEU A 1 112 ? -14.776 10.098 11.823 1.00 94.06 112 LEU A C 1
ATOM 844 O O . LEU A 1 112 ? -15.116 9.385 10.879 1.00 94.06 112 LEU A O 1
ATOM 848 N N . VAL A 1 113 ? -15.417 10.110 12.994 1.00 87.62 113 VAL A N 1
ATOM 849 C CA . VAL A 1 113 ? -16.596 9.294 13.340 1.00 87.62 113 VAL A CA 1
ATOM 850 C C . VAL A 1 113 ? -17.755 10.169 13.774 1.00 87.62 113 VAL A C 1
ATOM 852 O O . VAL A 1 113 ? -17.492 11.186 14.456 1.00 87.62 113 VAL A O 1
#

Secondary structure (DSSP, 8-state):
-BTTB-S--TIIIIITHHHHHHHS-EEEEEEE-SSTTT-EEEEEEEE-STT-EEEE---TT----TT---EEEESS-EEEEEEE-TT-EEEEPPPPPTT--PPTT---EEEE-

Sequence (113 aa):
MSHNYPEPDPSGPNLSQLYLASVATRALIFIESNYKPLGLVCFIAIGMNEISSCEVTVKAGDSVTKGEEIGMFHMGGSAFCLLFENGVDLKFEDLPTGSTLFKLNSRLAEVLV

Radius of gyration: 17.4 Å; chains: 1; bounding box: 44×38×38 Å